Protein AF-A0A8H4XUV9-F1 (afdb_monomer)

Mean predicted aligned error: 9.94 Å

Foldseek 3Di:
DPVVVVVVCVVVVNDDQDDDCVNPDDVCVVCVPPVDDDDDLLNLFDPPDLAFDKDKDKDWDADPVRKTKMKMWIWTHHNNPDIWIKIKIWIDPPVPPDHIDIDIATFAPWDADPSRNWIDTVQWTWHQDPRSPDIDIGGPRDVVPPPD

Radius of gyration: 22.64 Å; Cα contacts (8 Å, |Δi|>4): 215; chains: 1; bounding box: 43×35×73 Å

Sequence (148 aa):
MNWLKQTLANVAGTQEPIYGPDAIQPVSKQAEKTPYTELKKEDLKWRAPQYTSVETQTFYMMADDGTLAWVQVIYNNIAGLHTTCQFNTKIYSLDGSAPHLWHSDTLYNHLFDPDMYSFGADNLALTLNEAGDAYTIKSAVNETVWST

Solvent-accessible surface area (backbone atoms only — not comparable to full-atom values): 9076 Å² total; per-residue (Å²): 132,63,69,67,53,54,57,50,31,69,74,67,77,46,80,73,76,74,71,60,68,88,58,62,67,59,66,69,68,77,27,68,89,58,78,73,77,84,91,51,59,78,75,63,41,61,76,81,62,66,45,69,46,74,48,71,53,74,47,80,48,71,47,96,88,67,50,39,34,38,40,32,45,37,45,35,27,48,60,65,77,47,76,52,36,37,42,35,41,37,40,54,48,86,86,63,87,50,76,63,50,73,51,80,43,82,49,47,81,68,46,63,46,98,82,24,54,28,45,38,30,62,51,34,39,39,38,53,44,94,88,52,83,52,76,50,78,50,74,62,75,63,77,71,81,77,77,122

Nearest PDB structures (foldseek):
  7xhg-assembly1_A  TM=4.933E-01  e=5.524E-01  Homo sapiens
  7xhg-assembly2_C  TM=4.937E-01  e=8.633E-01  Homo sapiens
  5drv-assembly1_A-2  TM=4.802E-01  e=7.721E-01  Homo sapiens
  8th6-assembly2_C  TM=4.971E-01  e=1.141E+00  Homo sapiens
  3q90-assembly1_A  TM=4.929E-01  e=1.276E+00  Homo sapiens

pLDDT: mean 86.27, std 15.44, range [36.56, 97.94]

Secondary structure (DSSP, 8-state):
--HHHHHHHHHTT-PPPP-STTTS--HHHHTSS-S-----GGGGS----SSSEEEEEEEEEE-TTS-EEEEEEEEEEETTTEEEEEEEEEEE-SSSSSPPEEEEEEE-S-EE-TTSS-EEETTEEEEE-TTSS-EEEEE-S-GGGG--

Structure (mmCIF, N/CA/C/O backbone):
data_AF-A0A8H4XUV9-F1
#
_entry.id   AF-A0A8H4XUV9-F1
#
loop_
_atom_site.group_PDB
_atom_site.id
_atom_site.type_symbol
_atom_site.label_atom_id
_atom_site.label_alt_id
_atom_site.label_comp_id
_atom_site.label_asym_id
_atom_site.label_entity_id
_atom_site.label_seq_id
_atom_site.pdbx_PDB_ins_code
_atom_site.Cartn_x
_atom_site.Cartn_y
_atom_site.Cartn_z
_atom_site.occupancy
_atom_site.B_iso_or_equiv
_atom_site.auth_seq_id
_atom_site.auth_comp_id
_atom_site.auth_asym_id
_atom_site.auth_atom_id
_atom_site.pdbx_PDB_model_num
ATOM 1 N N . MET A 1 1 ? 0.463 11.935 52.610 1.00 49.06 1 MET A N 1
ATOM 2 C CA . MET A 1 1 ? 0.532 13.155 51.769 1.00 49.06 1 MET A CA 1
ATOM 3 C C . MET A 1 1 ? 0.061 12.953 50.316 1.00 49.06 1 MET A C 1
ATOM 5 O O . MET A 1 1 ? 0.093 13.919 49.568 1.00 49.06 1 MET A O 1
ATOM 9 N N . ASN A 1 2 ? -0.426 11.759 49.922 1.00 54.69 2 ASN A N 1
ATOM 10 C CA . ASN A 1 2 ? -0.947 11.488 48.566 1.00 54.69 2 ASN A CA 1
ATOM 11 C C . ASN A 1 2 ? -2.452 11.750 48.389 1.00 54.69 2 ASN A C 1
ATOM 13 O O . ASN A 1 2 ? -2.866 12.136 47.306 1.00 54.69 2 ASN A O 1
ATOM 17 N N . TRP A 1 3 ? -3.267 11.605 49.439 1.00 57.62 3 TRP A N 1
ATOM 18 C CA . TRP A 1 3 ? -4.722 11.767 49.317 1.00 57.62 3 TRP A CA 1
ATOM 19 C C . TRP A 1 3 ? -5.143 13.212 48.992 1.00 57.62 3 TRP A C 1
ATOM 21 O O . TRP A 1 3 ? -6.071 13.421 48.227 1.00 57.62 3 TRP A O 1
ATOM 31 N N . LEU A 1 4 ? -4.413 14.212 49.506 1.00 53.66 4 LEU A N 1
ATOM 32 C CA . LEU A 1 4 ? -4.712 15.630 49.269 1.00 53.66 4 LEU A CA 1
ATOM 33 C C . LEU A 1 4 ? -4.455 16.048 47.807 1.00 53.66 4 LEU A C 1
ATOM 35 O O . LEU A 1 4 ? -5.171 16.891 47.273 1.00 53.66 4 LEU A O 1
ATOM 39 N N . LYS A 1 5 ? -3.453 15.441 47.154 1.00 54.75 5 LYS A N 1
ATOM 40 C CA . LYS A 1 5 ? -3.158 15.663 45.728 1.00 54.75 5 LYS A CA 1
ATOM 41 C C . LYS A 1 5 ? -4.254 15.074 44.840 1.00 54.75 5 LYS A C 1
ATOM 43 O O . LYS A 1 5 ? -4.708 15.743 43.920 1.00 54.75 5 LYS A O 1
ATOM 48 N N . GLN A 1 6 ? -4.743 13.889 45.203 1.00 54.88 6 GLN A N 1
ATOM 49 C CA . GLN A 1 6 ? -5.800 13.182 44.485 1.00 54.88 6 GLN A CA 1
ATOM 50 C C . GLN A 1 6 ? -7.132 13.954 44.497 1.00 54.88 6 GLN A C 1
ATOM 52 O O . GLN A 1 6 ? -7.807 14.053 43.474 1.00 54.88 6 GLN A O 1
ATOM 57 N N . THR A 1 7 ? -7.496 14.569 45.629 1.00 57.44 7 THR A N 1
ATOM 58 C CA . THR A 1 7 ? -8.708 15.402 45.712 1.00 57.44 7 THR A CA 1
ATOM 59 C C . THR A 1 7 ? -8.567 16.702 44.918 1.00 57.44 7 THR A C 1
ATOM 61 O O . THR A 1 7 ? -9.521 17.122 44.270 1.00 57.44 7 THR A O 1
ATOM 64 N N . LEU A 1 8 ? -7.384 17.330 44.925 1.00 52.97 8 LEU A N 1
ATOM 65 C CA . LEU A 1 8 ? -7.119 18.558 44.163 1.00 52.97 8 LEU A CA 1
ATOM 66 C C . LEU A 1 8 ? -7.094 18.315 42.644 1.00 52.97 8 LEU A C 1
ATOM 68 O O . LEU A 1 8 ? -7.645 19.124 41.901 1.00 52.97 8 LEU A O 1
ATOM 72 N N . ALA A 1 9 ? -6.527 17.196 42.185 1.00 52.88 9 ALA A N 1
ATOM 73 C CA . ALA A 1 9 ? -6.504 16.824 40.768 1.00 52.88 9 ALA A CA 1
ATOM 74 C C . ALA A 1 9 ? -7.915 16.544 40.215 1.00 52.88 9 ALA A C 1
ATOM 76 O O . ALA A 1 9 ? -8.273 17.041 39.145 1.00 52.88 9 ALA A O 1
ATOM 77 N N . ASN A 1 10 ? -8.760 15.858 40.998 1.00 53.75 10 ASN A N 1
ATOM 78 C CA . ASN A 1 10 ? -10.156 15.586 40.635 1.00 53.75 10 ASN A CA 1
ATOM 79 C C . ASN A 1 10 ? -11.024 16.854 40.534 1.00 53.75 10 ASN A C 1
ATOM 81 O O . ASN A 1 10 ? -11.960 16.885 39.740 1.00 53.75 10 ASN A O 1
ATOM 85 N N . VAL A 1 11 ? -10.721 17.905 41.306 1.00 54.84 11 VAL A N 1
ATOM 86 C CA . VAL A 1 11 ? -11.455 19.188 41.272 1.00 54.84 11 VAL A CA 1
ATOM 87 C C . VAL A 1 11 ? -10.919 20.127 40.177 1.00 54.84 11 VAL A C 1
ATOM 89 O O . VAL A 1 11 ? -11.660 20.967 39.674 1.00 54.84 11 VAL A O 1
ATOM 92 N N . ALA A 1 12 ? -9.660 19.960 39.755 1.00 57.19 12 ALA A N 1
ATOM 93 C CA . ALA A 1 12 ? -8.998 20.784 38.736 1.00 57.19 12 ALA A CA 1
ATOM 94 C C . ALA A 1 12 ? -9.110 20.240 37.294 1.00 57.19 12 ALA A C 1
ATOM 96 O O . ALA A 1 12 ? -8.493 20.796 36.387 1.00 57.19 12 ALA A O 1
ATOM 97 N N . GLY A 1 13 ? -9.864 19.157 37.061 1.00 52.94 13 GLY A N 1
ATOM 98 C CA . GLY A 1 13 ? -10.117 18.615 35.716 1.00 52.94 13 GLY A CA 1
ATOM 99 C C . GLY A 1 13 ? -8.894 18.006 35.019 1.00 52.94 13 GLY A C 1
ATOM 100 O O . GLY A 1 13 ? -8.940 17.738 33.821 1.00 52.94 13 GLY A O 1
ATOM 101 N N . THR A 1 14 ? -7.807 17.768 35.752 1.00 58.53 14 THR A N 1
ATOM 102 C CA . THR A 1 14 ? -6.627 17.067 35.238 1.00 58.53 14 THR A CA 1
ATOM 103 C C . THR A 1 14 ? -6.686 15.640 35.766 1.00 58.53 14 THR A C 1
ATOM 105 O O . THR A 1 14 ? -6.401 15.392 36.934 1.00 58.53 14 THR A O 1
ATOM 108 N N . GLN A 1 15 ? -7.133 14.694 34.933 1.00 57.25 15 GLN A N 1
ATOM 109 C CA . GLN A 1 15 ? -7.006 13.276 35.277 1.00 57.25 15 GLN A CA 1
ATOM 110 C C . GLN A 1 15 ? -5.522 12.995 35.533 1.00 57.25 15 GLN A C 1
ATOM 112 O O . GLN A 1 15 ? -4.693 13.212 34.647 1.00 57.25 15 GLN A O 1
ATOM 117 N N . GLU A 1 16 ? -5.178 12.561 36.749 1.00 55.72 16 GLU A N 1
ATOM 118 C CA . GLU A 1 16 ? -3.832 12.053 37.005 1.00 55.72 16 GLU A CA 1
ATOM 119 C C . GLU A 1 16 ? -3.571 10.890 36.033 1.00 55.72 16 GLU A C 1
ATOM 121 O O . GLU A 1 16 ? -4.459 10.049 35.851 1.00 55.72 16 GLU A O 1
ATOM 126 N N . PRO A 1 17 ? -2.387 10.830 35.393 1.00 62.88 17 PRO A N 1
ATOM 127 C CA . PRO A 1 17 ? -2.029 9.701 34.550 1.00 62.88 17 PRO A CA 1
ATOM 128 C C . PRO A 1 17 ? -2.251 8.399 35.316 1.00 62.88 17 PRO A C 1
ATOM 130 O O . PRO A 1 17 ? -1.891 8.294 36.487 1.00 62.88 17 PRO A O 1
ATOM 133 N N . ILE A 1 18 ? -2.848 7.402 34.670 1.00 62.84 18 ILE A N 1
ATOM 134 C CA . ILE A 1 18 ? -2.951 6.070 35.263 1.00 62.84 18 ILE A CA 1
ATOM 135 C C . ILE A 1 18 ? -1.507 5.576 35.429 1.00 62.84 18 ILE A C 1
ATOM 137 O O . ILE A 1 18 ? -0.727 5.614 34.479 1.00 62.84 18 ILE A O 1
ATOM 141 N N . TYR A 1 19 ? -1.124 5.177 36.641 1.00 63.53 1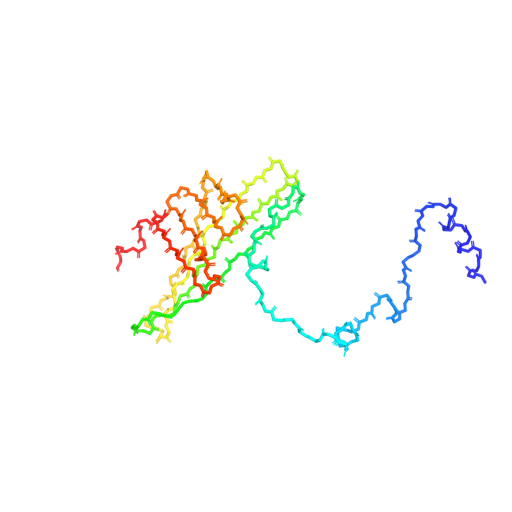9 TYR A N 1
ATOM 142 C CA . TYR A 1 19 ? 0.217 4.675 36.947 1.00 63.53 19 TYR A CA 1
ATOM 143 C C . TYR A 1 19 ? 0.175 3.166 37.208 1.00 63.53 19 TYR A C 1
ATOM 145 O O . TYR A 1 19 ? -0.827 2.634 37.681 1.00 63.53 19 TYR A O 1
ATOM 153 N N . GLY A 1 20 ? 1.299 2.487 36.970 1.00 69.88 20 GLY A N 1
ATOM 154 C CA . GLY A 1 20 ? 1.486 1.077 37.317 1.00 69.88 20 GLY A CA 1
ATOM 155 C C . GLY A 1 20 ? 1.273 0.099 36.153 1.00 69.88 20 GLY A C 1
ATOM 156 O O . GLY A 1 20 ? 1.088 0.523 35.012 1.00 69.88 20 GLY A O 1
ATOM 157 N N . PRO A 1 21 ? 1.326 -1.218 36.427 1.00 68.88 21 PRO A N 1
ATOM 158 C CA . PRO A 1 21 ? 1.234 -2.267 35.407 1.00 68.88 21 PRO A CA 1
ATOM 159 C C . PRO A 1 21 ? -0.052 -2.228 34.580 1.00 68.88 21 PRO A C 1
ATOM 161 O O . PRO A 1 21 ? -0.066 -2.745 33.473 1.00 68.88 21 PRO A O 1
ATOM 164 N N . ASP A 1 22 ? -1.114 -1.606 35.094 1.00 72.00 22 ASP A N 1
ATOM 165 C CA . ASP A 1 22 ? -2.374 -1.447 34.368 1.00 72.00 22 ASP A CA 1
ATOM 166 C C . ASP A 1 22 ? -2.310 -0.330 33.314 1.00 72.00 22 ASP A C 1
ATOM 168 O O . ASP A 1 22 ? -3.046 -0.384 32.331 1.00 72.00 22 ASP A O 1
ATOM 172 N N . ALA A 1 23 ? -1.399 0.638 33.477 1.00 76.38 23 ALA A N 1
ATOM 173 C CA . ALA A 1 23 ? -1.189 1.744 32.545 1.00 76.38 23 ALA A CA 1
ATOM 174 C C . ALA A 1 23 ? -0.237 1.400 31.392 1.00 76.38 23 ALA A C 1
ATOM 176 O O . ALA A 1 23 ? -0.405 1.896 30.280 1.00 76.38 23 ALA A O 1
ATOM 177 N N . ILE A 1 24 ? 0.766 0.556 31.653 1.00 77.44 24 ILE A N 1
ATOM 178 C CA . ILE A 1 24 ? 1.727 0.078 30.654 1.00 77.44 24 ILE A CA 1
ATOM 179 C C . ILE A 1 24 ? 1.783 -1.440 30.759 1.00 77.44 24 ILE A C 1
ATOM 181 O O . ILE A 1 24 ? 2.390 -1.996 31.675 1.00 77.44 24 ILE A O 1
ATOM 185 N N . GLN A 1 25 ? 1.144 -2.101 29.800 1.00 83.81 25 GLN A N 1
ATOM 186 C CA . GLN A 1 25 ? 1.052 -3.553 29.744 1.00 83.81 25 GLN A CA 1
ATOM 187 C C . GLN A 1 25 ? 1.930 -4.090 28.616 1.00 83.81 25 GLN A C 1
ATOM 189 O O . GLN A 1 25 ? 1.975 -3.491 27.539 1.00 83.81 25 GLN A O 1
ATOM 194 N N . PRO A 1 26 ? 2.613 -5.230 28.818 1.00 88.00 26 PRO A N 1
ATOM 195 C CA . PRO A 1 26 ? 3.255 -5.907 27.709 1.00 88.00 26 PRO A CA 1
ATOM 196 C C . PRO A 1 26 ? 2.182 -6.394 26.728 1.00 88.00 26 PRO A C 1
ATOM 198 O O . PRO A 1 26 ? 1.117 -6.860 27.141 1.00 88.00 26 PRO A O 1
ATOM 201 N N . VAL A 1 27 ? 2.488 -6.350 25.430 1.00 84.56 27 VAL A N 1
ATOM 202 C CA . VAL A 1 27 ? 1.579 -6.818 24.365 1.00 84.56 27 VAL A CA 1
ATOM 203 C C . VAL A 1 27 ? 1.139 -8.267 24.603 1.00 84.56 27 VAL A C 1
ATOM 205 O O . VAL A 1 27 ? -0.006 -8.620 24.341 1.00 84.56 27 VAL A O 1
ATOM 208 N N . SER A 1 28 ? 2.007 -9.091 25.199 1.00 86.88 28 SER A N 1
ATOM 209 C CA . SER A 1 28 ? 1.693 -10.474 25.569 1.00 86.88 28 SER A CA 1
ATOM 210 C C . SER A 1 28 ? 0.507 -10.608 26.530 1.00 86.88 28 SER A C 1
ATOM 212 O O . SER A 1 28 ? -0.232 -11.580 26.424 1.00 86.88 28 SER A O 1
ATOM 214 N N . LYS A 1 29 ? 0.284 -9.641 27.433 1.00 87.19 29 LYS A N 1
ATOM 215 C CA . LYS A 1 29 ? -0.906 -9.623 28.300 1.00 87.19 29 LYS A CA 1
ATOM 216 C C . LYS A 1 29 ? -2.162 -9.189 27.551 1.00 87.19 29 LYS A C 1
ATOM 218 O O . LYS A 1 29 ? -3.232 -9.739 27.777 1.00 87.19 29 LYS A O 1
ATOM 223 N N . GLN A 1 30 ? -2.039 -8.211 26.657 1.00 83.00 30 GLN A N 1
ATOM 224 C CA . GLN A 1 30 ? -3.172 -7.711 25.868 1.00 83.00 30 GLN A CA 1
ATOM 225 C C . GLN A 1 30 ? -3.688 -8.774 24.888 1.00 83.00 30 GLN A C 1
ATOM 227 O O . GLN A 1 30 ? -4.889 -8.874 24.648 1.00 83.00 30 GLN A O 1
ATOM 232 N N . ALA A 1 31 ? -2.775 -9.593 24.371 1.00 88.56 31 ALA A N 1
ATOM 233 C CA . ALA A 1 31 ? -3.032 -10.628 23.381 1.00 88.56 31 ALA A CA 1
ATOM 234 C C . ALA A 1 31 ? -3.208 -12.039 23.990 1.00 88.56 31 ALA A C 1
ATOM 236 O O . ALA A 1 31 ? -3.275 -13.018 23.252 1.00 88.56 31 ALA A O 1
ATOM 237 N N . GLU A 1 32 ? -3.300 -12.165 25.323 1.00 90.19 32 GLU A N 1
ATOM 238 C CA . GLU A 1 32 ? -3.311 -13.458 26.036 1.00 90.19 32 GLU A CA 1
ATOM 239 C C . GLU A 1 32 ? -4.476 -14.369 25.609 1.00 90.19 32 GLU A C 1
ATOM 241 O O . GLU A 1 32 ? -4.319 -15.584 25.516 1.00 90.19 32 GLU A O 1
ATOM 246 N N . LYS A 1 33 ? -5.646 -13.782 25.320 1.00 91.50 33 LYS A N 1
ATOM 247 C CA . LYS A 1 33 ? -6.847 -14.523 24.888 1.00 91.50 33 LYS A CA 1
ATOM 248 C C . LYS A 1 33 ? -7.012 -14.587 23.372 1.00 91.50 33 LYS A C 1
ATOM 250 O O . LYS A 1 33 ? -7.489 -15.596 22.863 1.00 91.50 33 LYS A O 1
ATOM 255 N N . THR A 1 34 ? -6.633 -13.521 22.672 1.00 90.44 34 THR A N 1
ATOM 256 C CA . THR A 1 34 ? -6.789 -13.397 21.219 1.00 90.44 34 THR A CA 1
ATOM 257 C C . THR A 1 34 ? -5.459 -12.941 20.626 1.00 90.44 34 THR A C 1
ATOM 259 O O . THR A 1 34 ? -5.247 -11.741 20.451 1.00 90.44 34 THR A O 1
ATOM 262 N N . PRO A 1 35 ? -4.534 -13.880 20.364 1.00 89.81 35 PRO A N 1
ATOM 263 C CA . PRO A 1 35 ? -3.198 -13.544 19.885 1.00 89.81 35 PRO A CA 1
ATOM 264 C C . PRO A 1 35 ? -3.188 -13.056 18.435 1.00 89.81 35 PRO A C 1
ATOM 266 O O . PRO A 1 35 ? -2.315 -12.282 18.053 1.00 89.81 35 PRO A O 1
ATOM 269 N N . TYR A 1 36 ? -4.150 -13.510 17.633 1.00 90.62 36 TYR A N 1
ATOM 270 C CA . TYR A 1 36 ? -4.326 -13.104 16.246 1.00 90.62 36 TYR A CA 1
ATOM 271 C C . TYR A 1 36 ? -5.799 -13.192 15.845 1.00 90.62 36 TYR A C 1
ATOM 273 O O . TYR A 1 36 ? -6.613 -13.830 16.519 1.00 90.62 36 TYR A O 1
ATOM 281 N N . THR A 1 37 ? -6.120 -12.565 14.721 1.00 90.44 37 THR A N 1
ATOM 282 C CA . THR A 1 37 ? -7.390 -12.712 14.014 1.00 90.44 37 THR A CA 1
ATOM 283 C C . THR A 1 37 ? -7.104 -13.098 12.572 1.00 90.44 37 THR A C 1
ATOM 285 O O . THR A 1 37 ? -6.076 -12.709 12.017 1.00 90.44 37 THR A O 1
ATOM 288 N N . GLU A 1 38 ? -7.998 -13.868 11.963 1.00 93.50 38 GLU A N 1
ATOM 289 C CA . GLU A 1 38 ? -7.942 -14.103 10.521 1.00 93.50 38 GLU A CA 1
ATOM 290 C C . GLU A 1 38 ? -8.248 -12.803 9.778 1.00 93.50 38 GLU A C 1
ATOM 292 O O . GLU A 1 38 ? -9.145 -12.058 10.179 1.00 93.50 38 GLU A O 1
ATOM 297 N N . LEU A 1 39 ? -7.487 -12.542 8.714 1.00 92.75 39 LEU A N 1
ATOM 298 C CA . LEU A 1 39 ? -7.708 -11.399 7.839 1.00 92.75 39 LEU A CA 1
ATOM 299 C C . LEU A 1 39 ? -9.042 -11.579 7.118 1.00 92.75 39 LEU A C 1
ATOM 301 O O . LEU A 1 39 ? -9.250 -12.579 6.429 1.00 92.75 39 LEU A O 1
ATOM 305 N N . LYS A 1 40 ? -9.927 -10.596 7.251 1.00 94.69 40 LYS A N 1
ATOM 306 C CA . LYS A 1 40 ? -11.178 -10.547 6.502 1.00 94.69 40 LYS A CA 1
ATOM 307 C C . LYS A 1 40 ? -11.092 -9.478 5.431 1.00 94.69 40 LYS A C 1
ATOM 309 O O . LYS A 1 40 ? -10.326 -8.522 5.546 1.00 94.69 40 LYS A O 1
ATOM 314 N N . LYS A 1 41 ? -11.934 -9.602 4.405 1.00 94.69 41 LYS A N 1
ATOM 315 C CA . LYS A 1 41 ? -12.014 -8.598 3.344 1.00 94.69 41 LYS A CA 1
ATOM 316 C C . LYS A 1 41 ? -12.266 -7.211 3.935 1.00 94.69 41 LYS A C 1
ATOM 318 O O . LYS A 1 41 ? -11.634 -6.255 3.521 1.00 94.69 41 LYS A O 1
ATOM 323 N N . GLU A 1 42 ? -13.140 -7.087 4.930 1.00 95.19 42 GLU A N 1
ATOM 324 C CA . GLU A 1 42 ? -13.493 -5.819 5.587 1.00 95.19 42 GLU A CA 1
ATOM 325 C C . GLU A 1 42 ? -12.300 -5.103 6.232 1.00 95.19 42 GLU A C 1
ATOM 327 O O . GLU A 1 42 ? -12.305 -3.874 6.303 1.00 95.19 42 GLU A O 1
ATOM 332 N N . ASP A 1 43 ? -11.270 -5.843 6.646 1.00 94.06 43 ASP A N 1
ATOM 333 C CA . ASP A 1 43 ? -10.055 -5.272 7.232 1.00 94.06 43 ASP A CA 1
ATOM 334 C C . ASP A 1 43 ? -9.190 -4.552 6.182 1.00 94.06 43 ASP A C 1
ATOM 336 O O . ASP A 1 43 ? -8.340 -3.737 6.536 1.00 94.06 43 ASP A O 1
ATOM 340 N N . LEU A 1 44 ? -9.430 -4.821 4.892 1.00 95.38 44 LEU A N 1
ATOM 341 C CA . LEU A 1 44 ? -8.717 -4.239 3.752 1.00 95.38 44 LEU A CA 1
ATOM 342 C C . LEU A 1 44 ? -9.315 -2.909 3.262 1.00 95.38 44 LEU A C 1
ATOM 344 O O . LEU A 1 44 ? -8.809 -2.326 2.300 1.00 95.38 44 LEU A O 1
ATOM 348 N N . LYS A 1 45 ? -10.392 -2.424 3.896 1.00 96.38 45 LYS A N 1
ATOM 349 C CA . LYS A 1 45 ? -11.009 -1.140 3.545 1.00 96.38 45 LYS A CA 1
ATOM 350 C C . LYS A 1 45 ? -10.110 0.035 3.913 1.00 96.38 45 LYS A C 1
ATOM 352 O O . LYS A 1 45 ? -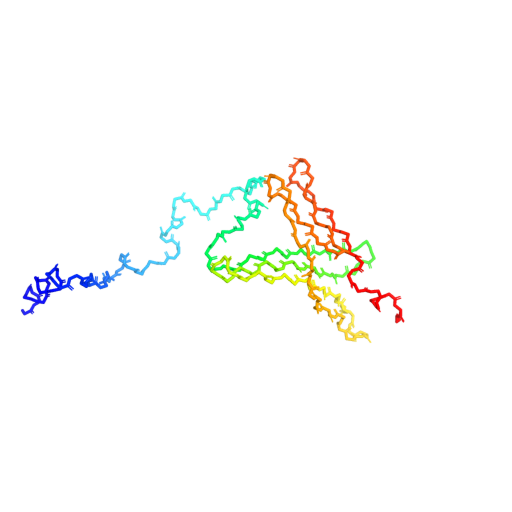9.582 0.110 5.023 1.00 96.38 45 LYS A O 1
ATOM 357 N N . TRP A 1 46 ? -10.053 1.012 3.018 1.00 96.62 46 TRP A N 1
ATOM 358 C CA . TRP A 1 46 ? -9.629 2.361 3.360 1.00 96.62 46 TRP A CA 1
ATOM 359 C C . TRP A 1 46 ? -10.612 2.957 4.369 1.00 96.62 46 TRP A C 1
ATOM 361 O O . TRP A 1 46 ? -11.831 2.873 4.205 1.00 96.62 46 TRP A O 1
ATOM 371 N N . ARG A 1 47 ? -10.094 3.551 5.441 1.00 94.94 47 ARG A N 1
ATOM 372 C CA . ARG A 1 47 ? -10.927 4.189 6.467 1.00 94.94 47 ARG A CA 1
ATOM 373 C C . ARG A 1 47 ? -11.240 5.639 6.109 1.00 94.94 47 ARG A C 1
ATOM 375 O O . ARG A 1 47 ? -12.318 6.114 6.453 1.00 94.94 47 ARG A O 1
ATOM 382 N N . ALA A 1 48 ? -10.301 6.316 5.454 1.00 92.62 48 ALA A N 1
ATOM 383 C CA . ALA A 1 48 ? -10.287 7.732 5.095 1.00 92.62 48 ALA A CA 1
ATOM 384 C C . ALA A 1 48 ? -10.931 8.641 6.164 1.00 92.62 48 ALA A C 1
ATOM 386 O O . ALA A 1 48 ? -11.911 9.342 5.878 1.00 92.62 48 ALA A O 1
ATOM 387 N N . PRO A 1 49 ? -10.454 8.623 7.426 1.00 91.00 49 PRO A N 1
ATOM 388 C CA . PRO A 1 49 ? -11.105 9.370 8.481 1.00 91.00 49 PRO A CA 1
ATOM 389 C C . PRO A 1 49 ? -10.936 10.875 8.258 1.00 91.00 49 PRO A C 1
ATOM 391 O O . PRO A 1 49 ? -9.939 11.350 7.720 1.00 91.00 49 PRO A O 1
ATOM 394 N N . GLN A 1 50 ? -11.912 11.647 8.735 1.00 87.06 50 GLN A N 1
ATOM 395 C CA . GLN A 1 50 ? -11.971 13.103 8.549 1.00 87.06 50 GLN A CA 1
ATOM 396 C C . GLN A 1 50 ? -11.066 13.899 9.512 1.00 87.06 50 GLN A C 1
ATOM 398 O O . GLN A 1 50 ? -11.076 15.126 9.505 1.00 87.06 50 GLN A O 1
ATOM 403 N N . TYR A 1 51 ? -10.287 13.219 10.355 1.00 88.88 51 TYR A N 1
ATOM 404 C CA . TYR A 1 51 ? -9.295 13.832 11.240 1.00 88.88 51 TYR A CA 1
ATOM 405 C C . TYR A 1 51 ? -7.874 13.599 10.715 1.00 88.88 51 TYR A C 1
ATOM 407 O O . TYR A 1 51 ? -7.661 12.842 9.766 1.00 88.88 51 TYR A O 1
ATOM 415 N N . THR A 1 52 ? -6.888 14.243 11.348 1.00 92.88 52 THR A N 1
ATOM 416 C CA . THR A 1 52 ? -5.482 14.108 10.956 1.00 92.88 52 THR A CA 1
ATOM 417 C C . THR A 1 52 ? -5.027 12.655 10.999 1.00 92.88 52 THR A C 1
ATOM 419 O O . THR A 1 52 ? -4.950 12.052 12.069 1.00 92.88 52 THR A O 1
ATOM 422 N N . SER A 1 53 ? -4.726 12.097 9.834 1.00 94.44 53 SER A N 1
ATOM 423 C CA . SER A 1 53 ? -4.405 10.687 9.668 1.00 94.44 53 SER A CA 1
ATOM 424 C C . SER A 1 53 ? -3.534 10.465 8.440 1.00 94.44 53 SER A C 1
ATOM 426 O O . SER A 1 53 ? -3.582 11.218 7.469 1.00 94.44 53 SER A O 1
ATOM 428 N N . VAL A 1 54 ? -2.743 9.399 8.501 1.00 96.31 54 VAL A N 1
ATOM 429 C CA . VAL A 1 54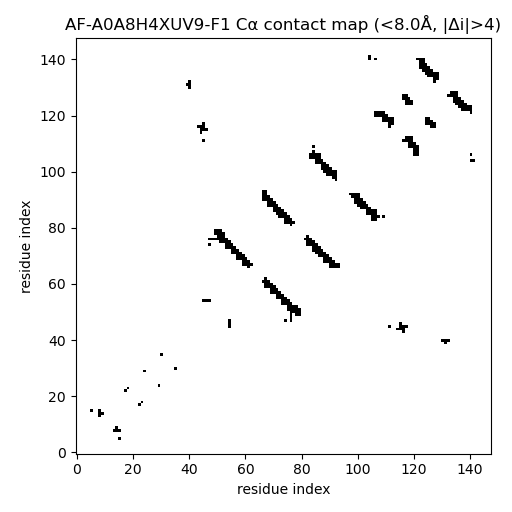 ? -2.021 8.866 7.352 1.00 96.31 54 VAL A CA 1
ATOM 430 C C . VAL A 1 54 ? -2.416 7.406 7.225 1.00 96.31 54 VAL A C 1
ATOM 432 O O . VAL A 1 54 ? -2.239 6.631 8.166 1.00 96.31 54 VAL A O 1
ATOM 435 N N . GLU A 1 55 ? -2.955 7.046 6.071 1.00 96.00 55 GLU A N 1
ATOM 436 C CA . GLU A 1 55 ? -3.223 5.670 5.686 1.00 96.00 55 GLU A CA 1
ATOM 437 C C . GLU A 1 55 ? -2.296 5.267 4.556 1.00 96.00 55 GLU A C 1
ATOM 439 O O . GLU A 1 55 ? -2.105 6.001 3.587 1.00 96.00 55 GLU A O 1
ATOM 444 N N . THR A 1 56 ? -1.728 4.076 4.686 1.00 97.00 56 THR A N 1
ATOM 445 C CA . THR A 1 56 ? -0.739 3.569 3.749 1.00 97.00 56 THR A CA 1
ATOM 446 C C . THR A 1 56 ? -1.065 2.127 3.418 1.00 97.00 56 THR A C 1
ATOM 448 O O . THR A 1 56 ? -1.179 1.298 4.320 1.00 97.00 56 THR A O 1
ATOM 451 N N . GLN A 1 57 ? -1.131 1.809 2.129 1.00 97.25 57 GLN A N 1
ATOM 452 C CA . GLN A 1 57 ? -1.155 0.429 1.649 1.00 97.25 57 GLN A CA 1
ATOM 453 C C . GLN A 1 57 ? 0.116 0.168 0.846 1.00 97.25 57 GLN A C 1
ATOM 455 O O . GLN A 1 57 ? 0.449 0.931 -0.058 1.00 97.25 57 GLN A O 1
ATOM 460 N N . THR A 1 58 ? 0.854 -0.881 1.218 1.00 97.44 58 THR A N 1
ATOM 461 C CA . THR A 1 58 ? 2.116 -1.278 0.575 1.00 97.44 58 THR A CA 1
ATOM 462 C C . THR A 1 58 ? 1.990 -2.706 0.078 1.00 97.44 58 THR A C 1
ATOM 464 O O . THR A 1 58 ? 1.615 -3.595 0.840 1.00 97.44 58 THR A O 1
ATOM 467 N N . PHE A 1 59 ? 2.341 -2.922 -1.183 1.00 96.75 59 PHE A N 1
ATOM 468 C CA . PHE A 1 59 ? 2.228 -4.202 -1.862 1.00 96.75 59 PHE A CA 1
ATOM 469 C C . PHE A 1 59 ? 3.612 -4.642 -2.296 1.00 96.75 59 PHE A C 1
ATOM 471 O O . PHE A 1 59 ? 4.298 -3.915 -3.013 1.00 96.75 59 PHE A O 1
ATOM 478 N N . TYR A 1 60 ? 4.009 -5.830 -1.861 1.00 96.38 60 TYR A N 1
ATOM 479 C CA . TYR A 1 60 ? 5.217 -6.491 -2.331 1.00 96.38 60 TYR A CA 1
ATOM 480 C C . TYR A 1 60 ? 4.835 -7.470 -3.430 1.00 96.38 60 TYR A C 1
ATOM 482 O O . TYR A 1 60 ? 3.857 -8.205 -3.298 1.00 96.38 60 TYR A O 1
ATOM 490 N N . MET A 1 61 ? 5.610 -7.480 -4.505 1.00 94.75 61 MET A N 1
ATOM 491 C CA . MET A 1 61 ? 5.370 -8.328 -5.664 1.00 94.75 61 MET A CA 1
ATOM 492 C C . MET A 1 61 ? 6.685 -8.916 -6.158 1.00 94.75 61 MET A C 1
ATOM 494 O O . MET A 1 61 ? 7.720 -8.249 -6.165 1.00 94.75 61 MET A O 1
ATOM 498 N N . MET A 1 62 ? 6.621 -10.176 -6.571 1.00 94.94 62 MET A N 1
ATOM 499 C CA . MET A 1 62 ? 7.694 -10.869 -7.266 1.00 94.94 62 MET A CA 1
ATOM 500 C C . MET A 1 62 ? 7.160 -11.244 -8.644 1.00 94.94 62 MET A C 1
ATOM 502 O O . MET A 1 62 ? 6.125 -11.901 -8.732 1.00 94.94 62 MET A O 1
ATOM 506 N N . ALA A 1 63 ? 7.814 -10.767 -9.698 1.00 91.75 63 ALA A N 1
ATOM 507 C CA . ALA A 1 63 ? 7.461 -11.119 -11.065 1.00 91.75 63 ALA A CA 1
ATOM 508 C C . ALA A 1 63 ? 7.972 -12.525 -11.414 1.00 91.75 63 ALA A C 1
ATOM 510 O O . ALA A 1 63 ? 8.867 -13.057 -10.754 1.00 91.75 63 ALA A O 1
ATOM 511 N N . ASP A 1 64 ? 7.423 -13.109 -12.480 1.00 93.38 64 ASP A N 1
ATOM 512 C CA . ASP A 1 64 ? 7.768 -14.465 -12.932 1.00 93.38 64 ASP A CA 1
ATOM 513 C C . ASP A 1 64 ? 9.251 -14.616 -13.319 1.00 93.38 64 ASP A C 1
ATOM 515 O O . ASP A 1 64 ? 9.800 -15.716 -13.283 1.00 93.38 64 ASP A O 1
ATOM 519 N N . ASP A 1 65 ? 9.916 -13.510 -13.662 1.00 91.19 65 ASP A N 1
ATOM 520 C CA . ASP A 1 65 ? 11.350 -13.450 -13.965 1.00 91.19 65 ASP A CA 1
ATOM 521 C C . ASP A 1 65 ? 12.249 -13.331 -12.715 1.00 91.19 65 ASP A C 1
ATOM 523 O O . ASP A 1 65 ? 13.474 -13.295 -12.833 1.00 91.19 65 ASP A O 1
ATOM 527 N N . GLY A 1 66 ? 11.660 -13.294 -11.515 1.00 91.25 66 GLY A N 1
ATOM 528 C CA . GLY A 1 66 ? 12.365 -13.138 -10.242 1.00 91.25 66 GLY A CA 1
ATOM 529 C C . GLY A 1 66 ? 12.576 -11.686 -9.805 1.00 91.25 66 GLY A C 1
ATOM 530 O O . GLY A 1 66 ? 13.151 -11.456 -8.737 1.00 91.25 66 GLY A O 1
ATOM 531 N N . THR A 1 67 ? 12.098 -10.699 -10.572 1.00 92.75 67 THR A N 1
ATOM 532 C CA . THR A 1 67 ? 12.161 -9.286 -10.181 1.00 92.75 67 THR A CA 1
ATOM 533 C C . THR A 1 67 ? 11.343 -9.053 -8.916 1.00 92.75 67 THR A C 1
ATOM 535 O O . THR A 1 67 ? 10.135 -9.289 -8.889 1.00 92.75 67 THR A O 1
ATOM 538 N N . LEU A 1 68 ? 11.988 -8.541 -7.866 1.00 95.81 68 LEU A N 1
ATOM 539 C CA . LEU A 1 68 ? 11.311 -8.104 -6.648 1.00 95.81 68 LEU A CA 1
ATOM 540 C C . LEU A 1 68 ? 11.026 -6.606 -6.731 1.00 95.81 68 LEU A C 1
ATOM 542 O O . LEU A 1 68 ? 11.926 -5.802 -6.987 1.00 95.81 68 LEU A O 1
ATOM 546 N N . ALA A 1 69 ? 9.790 -6.219 -6.440 1.00 95.94 69 ALA A N 1
ATOM 547 C CA . ALA A 1 69 ? 9.381 -4.826 -6.371 1.00 95.94 69 ALA A CA 1
ATOM 548 C C . ALA A 1 69 ? 8.378 -4.591 -5.237 1.00 95.94 69 ALA A C 1
ATOM 550 O O . ALA A 1 69 ? 7.768 -5.521 -4.701 1.00 95.94 69 ALA A O 1
ATOM 551 N N . TRP A 1 70 ? 8.200 -3.325 -4.872 1.00 96.81 70 TRP A N 1
ATOM 552 C CA . TRP A 1 70 ? 7.045 -2.899 -4.098 1.00 96.81 70 TRP A CA 1
ATOM 553 C C . TRP A 1 70 ? 6.451 -1.611 -4.649 1.00 96.81 70 TRP A C 1
ATOM 555 O O . TRP A 1 70 ? 7.149 -0.778 -5.231 1.00 96.81 70 TRP A O 1
ATOM 565 N N . VAL A 1 71 ? 5.155 -1.450 -4.414 1.00 97.06 71 VAL A N 1
ATOM 566 C CA . VAL A 1 71 ? 4.418 -0.210 -4.663 1.00 97.06 71 VAL A CA 1
ATOM 567 C C . VAL A 1 71 ? 3.651 0.196 -3.410 1.00 97.06 71 VAL A C 1
ATOM 569 O O . VAL A 1 71 ? 3.235 -0.655 -2.623 1.00 97.06 71 VAL A O 1
ATOM 572 N N . GLN A 1 72 ? 3.499 1.494 -3.184 1.00 97.94 72 GLN A N 1
ATOM 573 C CA . GLN A 1 72 ? 2.819 2.034 -2.011 1.00 97.94 72 GLN A CA 1
ATOM 574 C C . GLN A 1 72 ? 1.948 3.209 -2.406 1.00 97.94 72 GLN A C 1
ATOM 576 O O . GLN A 1 72 ? 2.397 4.112 -3.109 1.00 97.94 72 GLN A O 1
ATOM 581 N N . VAL A 1 73 ? 0.730 3.217 -1.880 1.00 97.94 73 VAL A N 1
ATOM 582 C CA . VAL A 1 73 ? -0.166 4.369 -1.919 1.00 97.94 73 VAL A CA 1
ATOM 583 C C . VAL A 1 73 ? -0.232 4.947 -0.514 1.00 97.94 73 VAL A C 1
ATOM 585 O O . VAL A 1 73 ? -0.506 4.219 0.443 1.00 97.94 73 VAL A O 1
ATOM 588 N N . ILE A 1 74 ? 0.027 6.246 -0.395 1.00 97.94 74 ILE A N 1
ATOM 589 C CA . ILE A 1 74 ? -0.132 7.005 0.846 1.00 97.94 74 ILE A CA 1
ATOM 590 C C . ILE A 1 74 ? -1.292 7.973 0.653 1.00 97.94 74 ILE A C 1
ATOM 592 O O . ILE A 1 74 ? -1.268 8.776 -0.277 1.00 97.94 74 ILE A O 1
ATOM 596 N N . TYR A 1 75 ? -2.258 7.924 1.562 1.00 97.38 75 TYR A N 1
ATOM 597 C CA . TYR A 1 75 ? -3.337 8.888 1.721 1.00 97.38 75 TYR A CA 1
ATOM 598 C C . TYR A 1 75 ? -3.110 9.646 3.032 1.00 97.38 75 TYR A C 1
ATOM 600 O O . TYR A 1 75 ? -3.193 9.076 4.118 1.00 97.38 75 TYR A O 1
ATOM 608 N N . ASN A 1 76 ? -2.783 10.931 2.943 1.00 95.75 76 ASN A N 1
ATOM 609 C CA . ASN A 1 76 ? -2.547 11.787 4.100 1.00 95.75 76 ASN A CA 1
ATOM 610 C C . ASN A 1 76 ? -3.643 12.846 4.174 1.00 95.75 76 ASN A C 1
ATOM 612 O O . ASN A 1 76 ? -3.740 13.699 3.293 1.00 95.75 76 ASN A O 1
ATOM 616 N N . ASN A 1 77 ? -4.436 12.813 5.241 1.00 92.75 77 ASN A N 1
ATOM 617 C CA . ASN A 1 77 ? -5.458 13.806 5.522 1.00 92.75 77 ASN A CA 1
ATOM 618 C C . ASN A 1 77 ? -5.028 14.665 6.713 1.00 92.75 77 ASN A C 1
ATOM 620 O O . ASN A 1 77 ? -4.824 14.154 7.811 1.00 92.75 77 ASN A O 1
ATOM 624 N N . ILE A 1 78 ? -4.930 15.979 6.524 1.00 90.12 78 ILE A N 1
ATOM 625 C CA . ILE A 1 78 ? -4.627 16.944 7.581 1.00 90.12 78 ILE A CA 1
ATOM 626 C C . ILE A 1 78 ? -5.941 17.586 8.024 1.00 90.12 78 ILE A C 1
ATOM 628 O O . ILE A 1 78 ? -6.423 18.526 7.392 1.00 90.12 78 ILE A O 1
ATOM 632 N N . ALA A 1 79 ? -6.512 17.072 9.116 1.00 82.69 79 ALA A N 1
ATOM 633 C CA . ALA A 1 79 ? -7.734 17.573 9.753 1.00 82.69 79 ALA A CA 1
ATOM 634 C C . ALA A 1 79 ? -8.934 17.803 8.802 1.00 82.69 79 ALA A C 1
ATOM 636 O O . ALA A 1 79 ? -9.732 18.706 9.042 1.00 82.69 79 ALA A O 1
ATOM 637 N N . GLY A 1 80 ? -9.039 17.048 7.702 1.00 74.62 80 GLY A N 1
ATOM 638 C CA . GLY A 1 80 ? -10.079 17.243 6.683 1.00 74.62 80 GLY A CA 1
ATOM 639 C C . GLY A 1 80 ? -9.908 18.508 5.830 1.00 74.62 80 GLY A C 1
ATOM 640 O O . GLY A 1 80 ? -10.752 18.795 4.988 1.00 74.62 80 GLY A O 1
ATOM 641 N N . LEU A 1 81 ? -8.837 19.280 6.043 1.00 80.12 81 LEU A N 1
ATOM 642 C CA . LEU A 1 81 ? -8.583 20.563 5.381 1.00 80.12 81 LEU A CA 1
ATOM 643 C C . LEU A 1 81 ? -7.712 20.413 4.137 1.00 80.12 81 LEU A C 1
ATOM 645 O O . LEU A 1 81 ? -7.872 21.153 3.168 1.00 80.12 81 LEU A O 1
ATOM 649 N N . HIS A 1 82 ? -6.753 19.493 4.186 1.00 88.12 82 HIS A N 1
ATOM 650 C CA . HIS A 1 82 ? -5.825 19.273 3.093 1.00 88.12 82 HIS A CA 1
ATOM 651 C C . HIS A 1 82 ? -5.486 17.797 2.985 1.00 88.12 82 HIS A C 1
ATOM 653 O O . HIS A 1 82 ? -5.026 17.186 3.950 1.00 88.12 82 HIS A O 1
ATOM 659 N N . THR A 1 83 ? -5.694 17.245 1.796 1.00 93.38 83 THR A N 1
ATOM 660 C CA . THR A 1 83 ? -5.380 15.854 1.505 1.00 93.38 83 THR A CA 1
ATOM 661 C C . THR A 1 83 ? -4.274 15.791 0.471 1.00 93.38 83 THR A C 1
ATOM 663 O O . THR A 1 83 ? -4.406 16.351 -0.617 1.00 93.38 83 THR A O 1
ATOM 666 N N . THR A 1 84 ? -3.194 15.092 0.806 1.00 95.62 84 THR A N 1
ATOM 667 C CA . THR A 1 84 ? -2.125 14.764 -0.135 1.00 95.62 84 THR A CA 1
ATOM 668 C C . THR A 1 84 ? -2.075 13.263 -0.342 1.00 95.62 84 THR A C 1
ATOM 670 O O . THR A 1 84 ? -2.256 12.485 0.593 1.00 95.62 84 THR A O 1
ATOM 673 N N . CYS A 1 85 ? -1.841 12.852 -1.584 1.00 97.31 85 CYS A N 1
ATOM 674 C CA . CYS A 1 85 ? -1.667 11.453 -1.935 1.00 97.31 85 CYS A CA 1
ATOM 675 C C . CYS A 1 85 ? -0.318 11.265 -2.633 1.00 97.31 85 CYS A C 1
ATOM 677 O O . CYS A 1 85 ? 0.118 12.138 -3.386 1.00 97.31 85 CYS A O 1
ATOM 679 N N . GLN A 1 86 ? 0.352 10.149 -2.363 1.00 97.44 86 GLN A N 1
ATOM 680 C CA . GLN A 1 86 ? 1.640 9.803 -2.971 1.00 97.44 86 GLN A CA 1
ATOM 681 C C . GLN A 1 86 ? 1.609 8.363 -3.470 1.00 97.44 86 GLN A C 1
ATOM 683 O O . GLN A 1 86 ? 1.049 7.487 -2.805 1.00 97.44 86 GLN A O 1
ATOM 688 N N . PHE A 1 87 ? 2.246 8.129 -4.613 1.00 97.62 87 PHE A N 1
ATOM 689 C CA . PHE A 1 87 ? 2.533 6.805 -5.138 1.00 97.62 87 PHE A CA 1
ATOM 690 C C . PHE A 1 87 ? 4.037 6.586 -5.151 1.00 97.62 87 PHE A C 1
ATOM 692 O O . PHE A 1 87 ? 4.775 7.296 -5.829 1.00 97.62 87 PHE A O 1
ATOM 699 N N . ASN A 1 88 ? 4.492 5.591 -4.401 1.00 97.00 88 ASN A N 1
ATOM 700 C CA . ASN A 1 88 ? 5.897 5.225 -4.354 1.00 97.00 88 ASN A CA 1
ATOM 701 C C . ASN A 1 88 ? 6.086 3.865 -5.022 1.00 97.00 88 ASN A C 1
ATOM 703 O O . ASN A 1 88 ? 5.303 2.946 -4.788 1.00 97.00 88 ASN A O 1
ATOM 707 N N . THR A 1 89 ? 7.150 3.725 -5.807 1.00 95.62 89 THR A N 1
ATOM 708 C CA . THR A 1 89 ? 7.539 2.461 -6.447 1.00 95.62 89 THR A CA 1
ATOM 709 C C . THR A 1 89 ? 9.003 2.180 -6.155 1.00 95.62 89 THR A C 1
ATOM 711 O O . THR A 1 89 ? 9.831 3.090 -6.195 1.00 95.62 89 THR A O 1
ATOM 714 N N . LYS A 1 90 ? 9.341 0.919 -5.886 1.00 95.00 90 LYS A N 1
ATOM 715 C CA . LYS A 1 90 ? 10.726 0.457 -5.795 1.00 95.00 90 LYS A CA 1
ATOM 716 C C . LYS A 1 90 ? 10.906 -0.859 -6.533 1.00 95.00 90 LYS A C 1
ATOM 718 O O . LYS A 1 90 ? 10.170 -1.803 -6.268 1.00 95.00 90 LYS A O 1
ATOM 723 N N . ILE A 1 91 ? 11.939 -0.948 -7.362 1.00 94.44 91 ILE A N 1
ATOM 724 C CA . ILE A 1 91 ? 12.394 -2.192 -7.988 1.00 94.44 91 ILE A CA 1
ATOM 725 C C . ILE A 1 91 ? 13.774 -2.525 -7.424 1.00 94.44 91 ILE A C 1
ATOM 727 O O . ILE A 1 91 ? 14.688 -1.691 -7.416 1.00 94.44 91 ILE A O 1
ATOM 731 N N . TYR A 1 92 ? 13.925 -3.740 -6.905 1.00 94.50 92 TYR A N 1
ATOM 732 C CA . TYR A 1 92 ? 15.172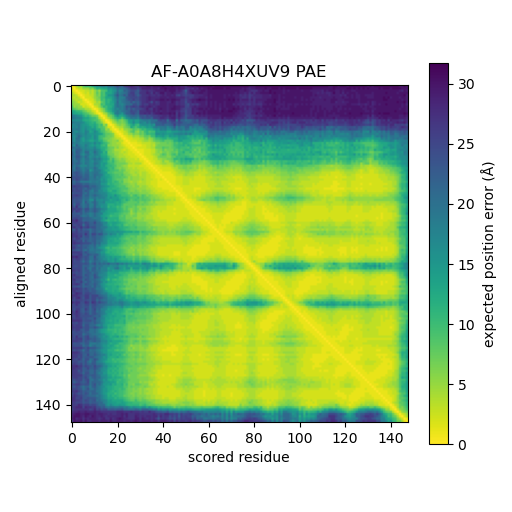 -4.191 -6.312 1.00 94.50 92 TYR A CA 1
ATOM 733 C C . TYR A 1 92 ? 16.071 -4.835 -7.365 1.00 94.50 92 TYR A C 1
ATOM 735 O O . TYR A 1 92 ? 15.767 -5.893 -7.899 1.00 94.50 92 TYR A O 1
ATOM 743 N N . SER A 1 93 ? 17.241 -4.243 -7.574 1.00 92.94 93 SER A N 1
ATOM 744 C CA . SER A 1 93 ? 18.412 -4.957 -8.088 1.00 92.94 93 SER A CA 1
ATOM 745 C C . SER A 1 93 ? 18.915 -5.957 -7.034 1.00 92.94 93 SER A C 1
ATOM 747 O O . SER A 1 93 ? 19.518 -5.558 -6.035 1.00 92.94 93 SER A O 1
ATOM 749 N N . LEU A 1 94 ? 18.576 -7.239 -7.201 1.00 90.69 94 LEU A N 1
ATOM 750 C CA . LEU A 1 94 ? 18.897 -8.311 -6.245 1.00 90.69 94 LEU A CA 1
ATOM 751 C C . LEU A 1 94 ? 20.310 -8.879 -6.423 1.00 90.69 94 LEU A C 1
ATOM 753 O O . LEU A 1 94 ? 20.897 -9.375 -5.464 1.00 90.69 94 LEU A O 1
ATOM 757 N N . ASP A 1 95 ? 20.853 -8.804 -7.635 1.00 89.75 95 ASP A N 1
ATOM 758 C CA . ASP A 1 95 ? 22.190 -9.292 -7.982 1.00 89.75 95 ASP A CA 1
ATOM 759 C C . ASP A 1 95 ? 23.297 -8.250 -7.731 1.00 89.75 95 ASP A C 1
ATOM 761 O O . ASP A 1 95 ? 24.483 -8.572 -7.785 1.00 89.75 95 ASP A O 1
ATOM 765 N N . GLY A 1 96 ? 22.913 -7.004 -7.434 1.00 85.75 96 GLY A N 1
ATOM 766 C CA . GLY A 1 96 ? 23.829 -5.890 -7.209 1.00 85.75 96 GLY A CA 1
ATOM 767 C C . GLY A 1 96 ? 24.475 -5.340 -8.484 1.00 85.75 96 GLY A C 1
ATOM 768 O O . GLY A 1 96 ? 25.407 -4.544 -8.381 1.00 85.75 96 GLY A O 1
ATOM 769 N N . SER A 1 97 ? 24.000 -5.732 -9.670 1.00 90.00 97 SER A N 1
ATOM 770 C CA . SER A 1 97 ? 24.530 -5.260 -10.958 1.00 90.00 97 SER A CA 1
ATOM 771 C C . SER A 1 97 ? 24.203 -3.787 -11.225 1.00 90.00 97 SER A C 1
ATOM 773 O O . SER A 1 97 ? 24.975 -3.086 -11.880 1.00 90.00 97 SER A O 1
ATOM 775 N N . ALA A 1 98 ? 23.092 -3.303 -10.665 1.00 90.56 98 ALA A N 1
ATOM 776 C CA . ALA A 1 98 ? 22.632 -1.921 -10.753 1.00 90.56 98 ALA A CA 1
ATOM 777 C C . ALA A 1 98 ? 22.141 -1.386 -9.389 1.00 90.56 98 ALA A C 1
ATOM 779 O O . ALA A 1 98 ? 21.866 -2.168 -8.473 1.00 90.56 98 ALA A O 1
ATOM 780 N N . PRO A 1 99 ? 21.992 -0.060 -9.218 1.00 92.94 99 PRO A N 1
ATOM 781 C CA . PRO A 1 99 ? 21.251 0.507 -8.095 1.00 92.94 99 PRO A CA 1
ATOM 782 C C . PRO A 1 99 ? 19.782 0.066 -8.105 1.00 92.94 99 PRO A C 1
ATOM 784 O O . PRO A 1 99 ? 19.221 -0.279 -9.142 1.00 92.94 99 PRO A O 1
ATOM 787 N N . HIS A 1 100 ? 19.125 0.116 -6.947 1.00 93.62 100 HIS A N 1
ATOM 788 C CA . HIS A 1 100 ? 17.669 -0.013 -6.905 1.00 93.62 100 HIS A CA 1
ATOM 789 C C . HIS A 1 100 ? 17.011 1.175 -7.615 1.00 93.62 100 HIS A C 1
ATOM 791 O O . HIS A 1 100 ? 17.439 2.315 -7.429 1.00 93.62 100 HIS A O 1
ATOM 797 N N . LEU A 1 101 ? 15.934 0.916 -8.353 1.00 93.56 101 LEU A N 1
ATOM 798 C CA . LEU A 1 101 ? 15.101 1.974 -8.918 1.00 93.56 101 LEU A CA 1
ATOM 799 C C . LEU A 1 101 ? 14.057 2.367 -7.877 1.00 93.56 101 LEU A C 1
ATOM 801 O O . LEU A 1 101 ? 13.417 1.496 -7.287 1.00 93.56 101 LEU A O 1
ATOM 805 N N . TRP A 1 102 ? 13.902 3.663 -7.622 1.00 94.56 102 TRP A N 1
ATOM 806 C CA . TRP A 1 102 ? 12.908 4.180 -6.689 1.00 94.56 102 TRP A CA 1
ATOM 807 C C . TRP A 1 102 ? 12.322 5.489 -7.200 1.00 94.56 102 TRP A C 1
ATOM 809 O O . TRP A 1 102 ? 13.062 6.386 -7.604 1.00 94.56 102 TRP A O 1
ATOM 819 N N . HIS A 1 103 ? 10.999 5.589 -7.136 1.00 94.06 103 HIS A N 1
ATOM 820 C CA . HIS A 1 103 ? 10.233 6.758 -7.546 1.00 94.06 103 HIS A CA 1
ATOM 821 C C . HIS A 1 103 ? 9.191 7.102 -6.481 1.00 94.06 103 HIS A C 1
ATOM 823 O O . HIS A 1 103 ? 8.674 6.216 -5.793 1.00 94.06 103 HIS A O 1
ATOM 829 N N . SER A 1 104 ? 8.913 8.396 -6.348 1.00 95.62 104 SER A N 1
ATOM 830 C CA . SER A 1 104 ? 7.902 8.955 -5.456 1.00 95.62 104 SER A CA 1
ATOM 831 C C . SER A 1 104 ? 7.200 10.079 -6.195 1.00 95.62 104 SER A C 1
ATOM 833 O O . SER A 1 104 ? 7.808 11.109 -6.493 1.00 95.62 104 SER A O 1
ATOM 835 N N . ASP A 1 105 ? 5.941 9.839 -6.532 1.00 96.00 105 ASP A N 1
ATOM 836 C CA . ASP A 1 105 ? 5.158 10.704 -7.395 1.00 96.00 105 ASP A CA 1
ATOM 837 C C . ASP A 1 105 ? 3.897 11.176 -6.661 1.00 96.00 105 ASP A C 1
ATOM 839 O O . ASP A 1 105 ? 3.174 10.399 -6.028 1.00 96.00 105 ASP A O 1
ATOM 843 N N . THR A 1 106 ? 3.615 12.477 -6.760 1.00 96.12 106 THR A N 1
ATOM 844 C CA . THR A 1 106 ? 2.404 13.058 -6.169 1.00 96.12 106 THR A CA 1
ATOM 845 C C . THR A 1 106 ? 1.186 12.678 -6.998 1.00 96.12 106 THR A C 1
ATOM 847 O O . THR A 1 106 ? 1.202 12.785 -8.222 1.00 96.12 106 THR A O 1
ATOM 850 N N . LEU A 1 107 ? 0.114 12.272 -6.321 1.00 96.75 107 LEU A N 1
ATOM 851 C CA . LEU A 1 107 ? -1.149 11.909 -6.950 1.00 96.75 107 LEU A CA 1
ATOM 852 C C . LEU A 1 107 ? -2.157 13.055 -6.876 1.00 96.75 107 LEU A C 1
ATOM 854 O O . LEU A 1 107 ? -2.274 13.737 -5.854 1.00 96.75 107 LEU A O 1
ATOM 858 N N . TYR A 1 108 ? -2.938 13.203 -7.943 1.00 95.19 108 TYR A N 1
ATOM 859 C CA . TYR A 1 108 ? -3.983 14.215 -8.084 1.00 95.19 108 TYR A CA 1
ATOM 860 C C . TYR A 1 108 ? -5.348 13.563 -8.325 1.00 95.19 108 TYR A C 1
ATOM 862 O O . TYR A 1 108 ? -5.421 12.417 -8.762 1.00 95.19 108 TYR A O 1
ATOM 870 N N . ASN A 1 109 ? -6.423 14.294 -8.007 1.00 95.31 109 ASN A N 1
ATOM 871 C CA . ASN A 1 109 ? -7.814 13.869 -8.219 1.00 95.31 109 ASN A CA 1
ATOM 872 C C . ASN A 1 109 ? -8.132 12.471 -7.655 1.00 95.31 109 ASN A C 1
ATOM 874 O O . ASN A 1 109 ? -8.739 11.633 -8.317 1.00 95.31 109 ASN A O 1
ATOM 878 N N . HIS A 1 110 ? -7.694 12.222 -6.418 1.00 95.06 110 HIS A N 1
ATOM 879 C CA . HIS A 1 110 ? -7.924 10.947 -5.752 1.00 95.06 110 HIS A CA 1
ATOM 880 C C . HIS A 1 110 ? -9.411 10.709 -5.451 1.00 95.06 110 HIS A C 1
ATOM 882 O O . HIS A 1 110 ? -10.163 11.642 -5.163 1.00 95.06 110 HIS A O 1
ATOM 888 N N . LEU A 1 111 ? -9.816 9.443 -5.459 1.00 95.88 111 LEU A N 1
ATOM 889 C CA . LEU A 1 111 ? -11.153 8.994 -5.089 1.00 95.88 111 LEU A CA 1
ATOM 890 C C . LEU A 1 111 ? -11.112 7.566 -4.543 1.00 95.88 111 LEU A C 1
ATOM 892 O O . LEU A 1 111 ? -10.250 6.768 -4.908 1.00 95.88 111 LEU A O 1
ATOM 896 N N . PHE A 1 112 ? -12.087 7.244 -3.703 1.00 96.81 112 PHE A N 1
ATOM 897 C CA . PHE A 1 112 ? -12.366 5.876 -3.283 1.00 96.81 112 PHE A CA 1
ATOM 898 C C . PHE A 1 112 ? -13.606 5.366 -4.014 1.00 96.81 112 PHE A C 1
ATOM 900 O O . PHE A 1 112 ? -14.478 6.154 -4.396 1.00 96.81 112 PHE A O 1
ATOM 907 N N . ASP A 1 113 ? -13.697 4.054 -4.210 1.00 95.50 113 ASP A N 1
ATOM 908 C CA . ASP A 1 113 ? -14.973 3.447 -4.579 1.00 95.50 113 ASP A CA 1
ATOM 909 C C . ASP A 1 113 ? -15.975 3.533 -3.406 1.00 95.50 113 ASP A C 1
ATOM 911 O O . ASP A 1 113 ? -15.575 3.741 -2.258 1.00 95.50 113 ASP A O 1
ATOM 915 N N . PRO A 1 114 ? -17.291 3.377 -3.655 1.00 95.19 114 PRO A N 1
ATOM 916 C CA . PRO A 1 114 ? -18.301 3.488 -2.599 1.00 95.19 114 PRO A CA 1
ATOM 917 C C . PRO A 1 114 ? -18.087 2.529 -1.419 1.00 95.19 114 PRO A C 1
ATOM 919 O O . PRO A 1 114 ? -18.449 2.852 -0.289 1.00 95.19 114 PRO A O 1
ATOM 922 N N . ASP A 1 115 ? -17.490 1.363 -1.676 1.00 96.19 115 ASP A N 1
ATOM 923 C CA . ASP A 1 115 ? -17.246 0.336 -0.664 1.00 96.19 115 ASP A CA 1
ATOM 924 C C . ASP A 1 115 ? -15.904 0.485 0.069 1.00 96.19 115 ASP A C 1
ATOM 926 O O . ASP A 1 115 ? -15.682 -0.230 1.056 1.00 96.19 115 ASP A O 1
ATOM 930 N N . MET A 1 116 ? -15.066 1.441 -0.351 1.00 97.12 116 MET A N 1
ATOM 931 C CA . MET A 1 116 ? -13.740 1.763 0.188 1.00 97.12 116 MET A CA 1
ATOM 932 C C . MET A 1 116 ? -12.685 0.657 0.012 1.00 97.12 116 MET A C 1
ATOM 934 O O . MET A 1 116 ? -11.728 0.576 0.781 1.00 97.12 116 MET A O 1
ATOM 938 N N . TYR A 1 117 ? -12.838 -0.209 -0.986 1.00 97.19 117 TYR A N 1
ATOM 939 C CA . TYR A 1 117 ? -11.878 -1.265 -1.325 1.00 97.19 117 TYR A CA 1
ATOM 940 C C . TYR A 1 117 ? -10.883 -0.864 -2.411 1.00 97.19 117 TYR A C 1
ATOM 942 O O . TYR A 1 117 ? -9.843 -1.508 -2.569 1.00 97.19 117 TYR A O 1
ATOM 950 N N . SER A 1 118 ? -11.196 0.193 -3.152 1.00 96.56 118 SER A N 1
ATOM 951 C CA . SER A 1 118 ? -10.423 0.646 -4.298 1.00 96.56 118 SER A CA 1
ATOM 952 C C . SER A 1 118 ? -10.018 2.102 -4.126 1.00 96.56 118 SER A C 1
ATOM 954 O O . SER A 1 118 ? -10.745 2.911 -3.551 1.00 96.56 118 SER A O 1
ATOM 956 N N . PHE A 1 119 ? -8.852 2.434 -4.666 1.00 97.75 119 PHE A N 1
ATOM 957 C CA . PHE A 1 119 ? -8.317 3.785 -4.702 1.00 97.75 119 PHE A CA 1
ATOM 958 C C . PHE A 1 119 ? -7.999 4.152 -6.152 1.00 97.75 119 PHE A C 1
ATOM 960 O O . PHE A 1 119 ? -7.288 3.425 -6.847 1.00 97.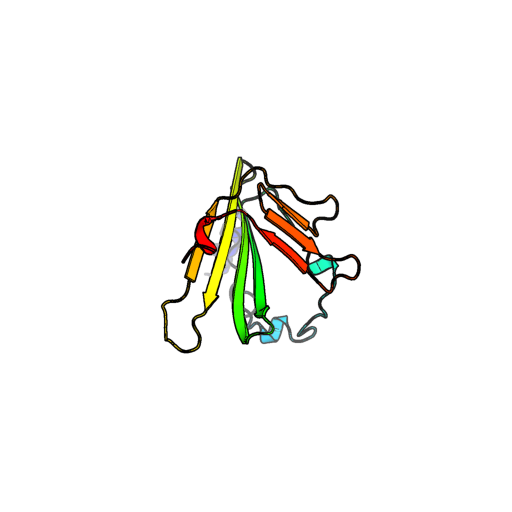75 119 PHE A O 1
ATOM 967 N N . GLY A 1 120 ? -8.527 5.280 -6.610 1.00 97.12 120 GLY A N 1
ATOM 968 C CA . GLY A 1 120 ? -8.227 5.864 -7.912 1.00 97.12 120 GLY A CA 1
ATOM 969 C C . GLY A 1 120 ? -7.562 7.223 -7.752 1.00 97.12 120 GLY A C 1
ATOM 970 O O . GLY A 1 120 ? -7.826 7.934 -6.787 1.00 97.12 120 GLY A O 1
ATOM 971 N N . ALA A 1 121 ? -6.714 7.583 -8.705 1.00 97.38 121 ALA A N 1
ATOM 972 C CA . ALA A 1 121 ? -6.173 8.922 -8.901 1.00 97.38 121 ALA A CA 1
ATOM 973 C C . ALA A 1 121 ? -5.837 9.102 -10.390 1.00 97.38 121 ALA A C 1
ATOM 975 O O . ALA A 1 121 ? -5.923 8.151 -11.175 1.00 97.38 121 ALA A O 1
ATOM 976 N N . ASP A 1 122 ? -5.426 10.300 -10.795 1.00 96.38 122 ASP A N 1
ATOM 977 C CA . ASP A 1 122 ? -4.936 10.511 -12.157 1.00 96.38 122 ASP A CA 1
ATOM 978 C C . ASP A 1 122 ? -3.794 9.531 -12.468 1.00 96.38 122 ASP A C 1
ATOM 980 O O . ASP A 1 122 ? -2.799 9.453 -11.745 1.00 96.38 122 ASP A O 1
ATOM 984 N N . ASN A 1 123 ? -3.958 8.761 -13.546 1.00 95.00 123 ASN A N 1
ATOM 985 C CA . ASN A 1 123 ? -3.012 7.743 -14.012 1.00 95.00 123 ASN A CA 1
ATOM 986 C C . ASN A 1 123 ? -2.701 6.612 -13.008 1.00 95.00 123 ASN A C 1
ATOM 988 O O . ASN A 1 123 ? -1.734 5.875 -13.215 1.00 95.00 123 ASN A O 1
ATOM 992 N N . LEU A 1 124 ? -3.519 6.422 -11.965 1.00 96.75 124 LEU A N 1
ATOM 993 C CA . LEU A 1 124 ? -3.388 5.320 -11.010 1.00 96.75 124 LEU A CA 1
ATOM 994 C C . LEU A 1 124 ? -4.749 4.695 -10.677 1.00 96.75 124 LEU A C 1
ATOM 996 O O . LEU A 1 124 ? -5.696 5.384 -10.307 1.00 96.75 124 LEU A O 1
ATOM 1000 N N . ALA A 1 125 ? -4.822 3.368 -10.717 1.00 97.19 125 ALA A N 1
ATOM 1001 C CA . ALA A 1 125 ? -5.951 2.609 -10.191 1.00 97.19 125 ALA A CA 1
ATOM 1002 C C . ALA A 1 125 ? -5.461 1.422 -9.358 1.00 97.19 125 ALA A C 1
ATOM 1004 O O . ALA A 1 125 ? -4.639 0.627 -9.819 1.00 97.19 125 ALA A O 1
ATOM 1005 N N . LEU A 1 126 ? -6.001 1.300 -8.150 1.00 97.44 126 LEU A N 1
ATOM 1006 C CA . LEU A 1 126 ? -5.795 0.200 -7.220 1.00 97.44 126 LEU A CA 1
ATOM 1007 C C . LEU A 1 126 ? -7.155 -0.411 -6.880 1.00 97.44 126 LEU A C 1
ATOM 1009 O O . LEU A 1 126 ? -8.021 0.272 -6.337 1.00 97.44 126 LEU A O 1
ATOM 1013 N N . THR A 1 127 ? -7.347 -1.689 -7.189 1.00 97.38 127 THR A N 1
ATOM 1014 C CA . THR A 1 127 ? -8.644 -2.364 -7.042 1.00 97.38 127 THR A CA 1
ATOM 1015 C C . THR A 1 127 ? -8.465 -3.717 -6.377 1.00 97.38 127 THR A C 1
ATOM 1017 O O . THR A 1 127 ? -7.686 -4.536 -6.864 1.00 97.38 127 THR A O 1
ATOM 1020 N N . LEU A 1 128 ? -9.208 -3.964 -5.300 1.00 97.31 128 LEU A N 1
ATOM 1021 C CA . LEU A 1 128 ? -9.378 -5.295 -4.720 1.00 97.31 128 LEU A CA 1
ATOM 1022 C C . LEU A 1 128 ? -10.505 -6.028 -5.456 1.00 97.31 128 LEU A C 1
ATOM 1024 O O . LEU A 1 128 ? -11.557 -5.449 -5.725 1.00 97.31 128 LEU A O 1
ATOM 1028 N N . ASN A 1 129 ? -10.300 -7.299 -5.788 1.00 95.50 129 ASN A N 1
ATOM 1029 C CA . ASN A 1 129 ? -11.330 -8.099 -6.442 1.00 95.50 129 ASN A CA 1
ATOM 1030 C C . ASN A 1 129 ? -12.524 -8.411 -5.514 1.00 95.50 129 ASN A C 1
ATOM 1032 O O . ASN A 1 129 ? -12.504 -8.198 -4.300 1.00 95.50 129 ASN A O 1
ATOM 1036 N N . GLU A 1 130 ? -13.596 -8.951 -6.094 1.00 94.12 130 GLU A N 1
ATOM 1037 C CA . GLU A 1 130 ? -14.813 -9.271 -5.343 1.00 94.12 130 GLU A CA 1
ATOM 1038 C C . GLU A 1 130 ? -14.568 -10.310 -4.235 1.00 94.12 130 GLU A C 1
ATOM 1040 O O . GLU A 1 130 ? -15.114 -10.164 -3.141 1.00 94.12 130 GLU A O 1
ATOM 1045 N N . ALA A 1 131 ? -13.693 -11.290 -4.479 1.00 94.38 131 ALA A N 1
ATOM 1046 C CA . ALA A 1 131 ? -13.331 -12.319 -3.505 1.00 94.38 131 ALA A CA 1
ATOM 1047 C C . ALA A 1 131 ? -12.498 -11.785 -2.322 1.00 94.38 131 ALA A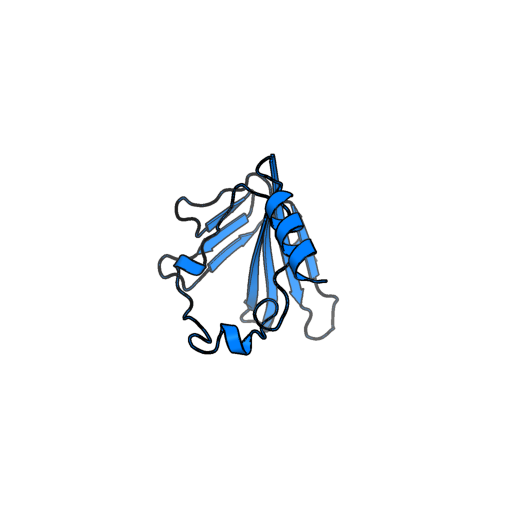 C 1
ATOM 1049 O O . ALA A 1 131 ? -12.533 -12.374 -1.244 1.00 94.38 131 ALA A O 1
ATOM 1050 N N . GLY A 1 132 ? -11.804 -10.653 -2.481 1.00 93.88 132 GLY A N 1
ATOM 1051 C CA . GLY A 1 132 ? -10.962 -10.063 -1.439 1.00 93.88 132 GLY A CA 1
ATOM 1052 C C . GLY A 1 132 ? -9.570 -10.687 -1.313 1.00 93.88 132 GLY A C 1
ATOM 1053 O O . GLY A 1 132 ? -8.931 -10.507 -0.28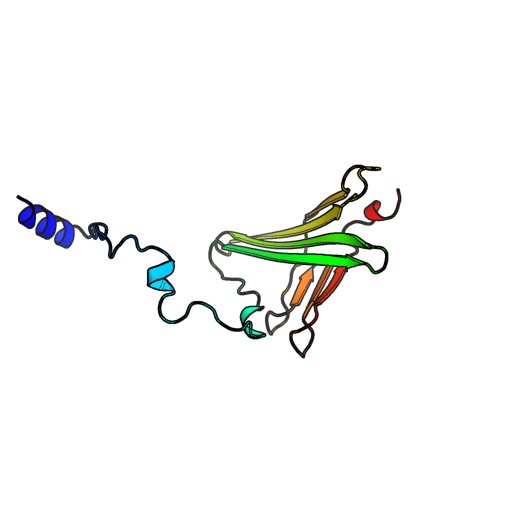0 1.00 93.88 132 GLY A O 1
ATOM 1054 N N . ASP A 1 133 ? -9.102 -11.411 -2.330 1.00 94.56 133 ASP A N 1
ATOM 1055 C CA . ASP A 1 133 ? -7.842 -12.167 -2.307 1.00 94.56 133 ASP A CA 1
ATOM 1056 C C . ASP A 1 133 ? -6.806 -11.694 -3.343 1.00 94.56 133 ASP A C 1
ATOM 1058 O O . ASP A 1 133 ? -5.653 -12.124 -3.292 1.00 94.56 133 ASP A O 1
ATOM 1062 N N . ALA A 1 134 ? -7.171 -10.780 -4.250 1.00 95.19 134 ALA A N 1
ATOM 1063 C CA . ALA A 1 134 ? -6.259 -10.268 -5.270 1.00 95.19 134 ALA A CA 1
ATOM 1064 C C . ALA A 1 134 ? -6.439 -8.770 -5.537 1.00 95.19 134 ALA A C 1
ATOM 1066 O O . ALA A 1 134 ? -7.555 -8.278 -5.721 1.00 95.19 134 ALA A O 1
ATOM 1067 N N . TYR A 1 135 ? -5.311 -8.065 -5.643 1.00 96.50 135 TYR A N 1
ATOM 1068 C CA . TYR A 1 135 ? -5.256 -6.664 -6.051 1.00 96.50 135 TYR A CA 1
ATOM 1069 C C . TYR A 1 135 ? -4.825 -6.524 -7.511 1.00 96.50 135 TYR A C 1
ATOM 1071 O O . TYR A 1 135 ? -3.908 -7.196 -7.975 1.00 96.50 135 TYR A O 1
ATOM 1079 N N . THR A 1 136 ? -5.454 -5.593 -8.223 1.00 96.88 136 THR A N 1
ATOM 1080 C CA . THR A 1 136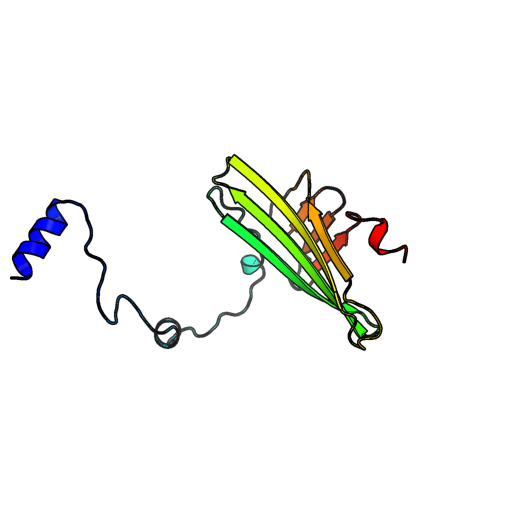 ? -5.000 -5.100 -9.526 1.00 96.88 136 THR A CA 1
ATOM 1081 C C . THR A 1 136 ? -4.510 -3.670 -9.367 1.00 96.88 136 THR A C 1
ATOM 1083 O O . THR A 1 136 ? -5.259 -2.807 -8.910 1.00 96.88 136 THR A O 1
ATOM 1086 N N . ILE A 1 137 ? -3.263 -3.418 -9.769 1.00 95.75 137 ILE A N 1
ATOM 1087 C CA . ILE A 1 137 ? -2.637 -2.095 -9.716 1.00 95.75 137 ILE A CA 1
ATOM 1088 C C . ILE A 1 137 ? -2.243 -1.703 -11.137 1.00 95.75 137 ILE A C 1
ATOM 1090 O O . ILE A 1 137 ? -1.480 -2.407 -11.794 1.00 95.75 137 ILE A O 1
ATOM 1094 N N . LYS A 1 138 ? -2.783 -0.585 -11.623 1.00 94.88 138 LYS A N 1
ATOM 1095 C CA . LYS A 1 138 ? -2.447 0.002 -12.924 1.00 94.88 138 LYS A CA 1
ATOM 1096 C C . LYS A 1 138 ? -1.888 1.392 -12.684 1.00 94.88 138 LYS A C 1
ATOM 1098 O O . LYS A 1 138 ? -2.576 2.219 -12.094 1.00 94.88 138 LYS A O 1
ATOM 1103 N N . SER A 1 139 ? -0.664 1.637 -13.138 1.00 92.81 139 SER A N 1
ATOM 1104 C CA . SER A 1 139 ? -0.001 2.931 -12.993 1.00 92.81 139 SER A CA 1
ATOM 1105 C C . SER A 1 139 ? 0.610 3.371 -14.317 1.00 92.81 139 SER A C 1
ATOM 1107 O O . SER A 1 139 ? 1.306 2.600 -14.974 1.00 92.81 139 SER A O 1
ATOM 1109 N N . ALA A 1 140 ? 0.343 4.620 -14.676 1.00 92.12 140 ALA A N 1
ATOM 1110 C CA . ALA A 1 140 ? 1.021 5.384 -15.717 1.00 92.12 140 ALA A CA 1
ATOM 1111 C C . ALA A 1 140 ? 1.449 6.760 -15.168 1.00 92.12 140 ALA A C 1
ATOM 1113 O O . ALA A 1 140 ? 1.553 7.731 -15.909 1.00 92.12 140 ALA A O 1
ATOM 1114 N N . VAL A 1 141 ? 1.645 6.861 -13.845 1.00 89.88 141 VAL A N 1
ATOM 1115 C CA . VAL A 1 141 ? 1.969 8.124 -13.158 1.00 89.88 141 VAL A CA 1
ATOM 1116 C C . VAL A 1 141 ? 3.327 8.668 -13.608 1.00 89.88 141 VAL A C 1
ATOM 1118 O O . VAL A 1 141 ? 3.498 9.878 -13.729 1.00 89.88 141 VAL A O 1
ATOM 1121 N N . ASN A 1 142 ? 4.276 7.774 -13.897 1.00 82.94 142 ASN A N 1
ATOM 1122 C CA . ASN A 1 142 ? 5.615 8.132 -14.338 1.00 82.94 142 ASN A CA 1
ATOM 1123 C C . ASN A 1 142 ? 5.993 7.348 -15.604 1.00 82.94 142 ASN A C 1
ATOM 1125 O O . ASN A 1 142 ? 6.250 6.146 -15.557 1.00 82.94 142 ASN A O 1
ATOM 1129 N N . GLU A 1 143 ? 6.036 8.041 -16.742 1.00 70.25 143 GLU A N 1
ATOM 1130 C CA . GLU A 1 143 ? 6.391 7.456 -18.044 1.00 70.25 143 GLU A CA 1
ATOM 1131 C C . GLU A 1 143 ? 7.899 7.171 -18.185 1.00 70.25 143 GLU A C 1
ATOM 1133 O O . GLU A 1 143 ? 8.307 6.376 -19.029 1.00 70.25 143 GLU A O 1
ATOM 1138 N N . THR A 1 144 ? 8.738 7.767 -17.331 1.00 61.06 144 THR A N 1
ATOM 1139 C CA . THR A 1 144 ? 10.210 7.669 -17.414 1.00 61.06 144 THR A CA 1
ATOM 1140 C C . THR A 1 144 ? 10.741 6.331 -16.892 1.00 61.06 144 THR A C 1
ATOM 1142 O O . THR A 1 144 ? 11.883 5.968 -17.161 1.00 61.06 144 THR A O 1
ATOM 1145 N N . VAL A 1 145 ? 9.921 5.565 -16.162 1.00 51.81 145 VAL A N 1
ATOM 1146 C CA . VAL A 1 145 ? 10.336 4.296 -15.534 1.00 51.81 145 VAL A CA 1
ATOM 1147 C C . VAL A 1 145 ? 10.723 3.231 -16.575 1.00 51.81 145 VAL A C 1
ATOM 1149 O O . VAL A 1 145 ? 11.477 2.317 -16.257 1.00 51.81 145 VAL A O 1
ATOM 1152 N N . TRP A 1 146 ? 10.276 3.363 -17.830 1.00 45.00 146 TRP A N 1
ATOM 1153 C CA . TRP A 1 146 ? 10.464 2.348 -18.877 1.00 45.00 146 TRP A CA 1
ATOM 1154 C C . TRP A 1 146 ? 11.537 2.677 -19.927 1.00 45.00 146 TRP A C 1
ATOM 1156 O O . TRP A 1 146 ? 11.737 1.887 -20.846 1.00 45.00 146 TRP A O 1
ATOM 1166 N N . 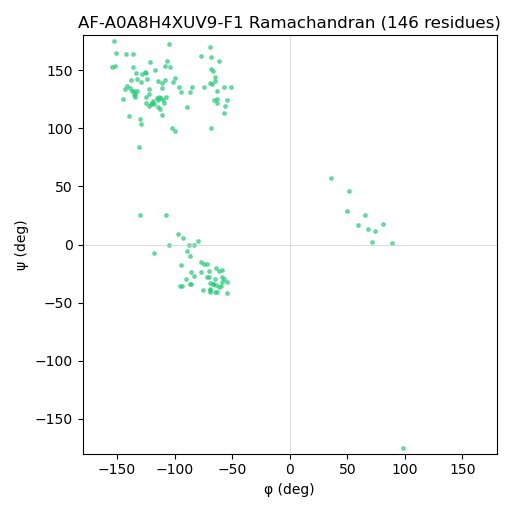SER A 1 147 ? 12.210 3.831 -19.841 1.00 36.56 147 SER A N 1
ATOM 1167 C CA . SER A 1 147 ? 13.095 4.328 -20.911 1.00 36.56 147 SER A CA 1
ATOM 1168 C C . SER A 1 147 ? 14.598 4.244 -20.612 1.00 36.56 147 SER A C 1
ATOM 1170 O O . SER A 1 147 ? 15.352 5.044 -21.167 1.00 36.56 147 SER A O 1
ATOM 1172 N N . THR A 1 148 ? 15.045 3.335 -19.738 1.00 37.62 148 THR A N 1
ATOM 1173 C CA . THR A 1 148 ? 16.481 3.165 -19.426 1.00 37.62 148 THR A CA 1
ATOM 1174 C C . THR A 1 148 ? 16.963 1.765 -19.757 1.00 37.62 148 THR A C 1
ATOM 1176 O O . THR A 1 148 ? 16.248 0.810 -19.389 1.00 37.62 148 THR A O 1
#